Protein AF-A0A3B4ZI15-F1 (afdb_mon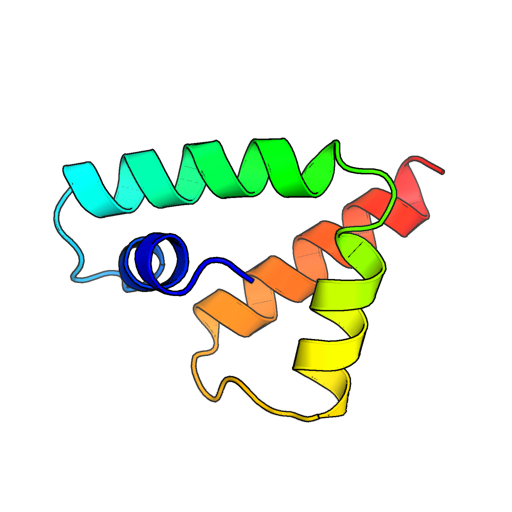omer_lite)

Secondary structure (DSSP, 8-state):
--HHHHGGGSTTS-HHHHHHHHHHHHHHHH-SSHHHHHHHHHHTT----HHHHHHHHHHHHHHHHH-

Foldseek 3Di:
DPVQLVQLLPPPDDPVSVVSVVVVLVVLLVDPCSLVVLVVCVVVVVDPDVSSVVSNVVSVVSVVVVD

Sequence (67 aa):
MDEQALLGLNPNADARYRQRAMAYFEQLKESQDAWEVCAEALAKGIYSDDHVKFFCFQVLEHQIRFR

pLDDT: mean 84.38, std 4.87, range [68.56, 91.56]

InterPro domains:
  IPR011989 Armadillo-like helical [G3DSA:1.25.10.10] (3-67)
  IPR016024 Armadillo-type fold [SSF48371] (4-66)
  IPR040017 Exportin-T [PTHR15952] (6-67)

Organism: NCBI:txid144197

Radius of gyration: 11.44 Å; chains: 1; bounding box: 24×25×28 Å

Structure (mmCIF, N/CA/C/O backbone):
data_AF-A0A3B4ZI15-F1
#
_entry.id   AF-A0A3B4ZI15-F1
#
loop_
_atom_site.group_PDB
_atom_site.id
_atom_site.type_symbol
_atom_site.label_atom_id
_atom_site.label_alt_id
_atom_site.label_comp_id
_atom_site.label_asym_id
_atom_site.label_entity_id
_atom_site.label_seq_id
_atom_site.pdbx_PDB_ins_code
_atom_site.Cartn_x
_atom_site.Cartn_y
_atom_site.Cartn_z
_atom_site.occupancy
_atom_site.B_iso_or_equiv
_atom_site.auth_seq_id
_atom_site.auth_comp_id
_atom_site.auth_asym_id
_atom_site.auth_atom_id
_atom_site.pdbx_PDB_model_num
ATOM 1 N N . MET A 1 1 ? -6.023 0.911 -5.324 1.00 72.38 1 MET A N 1
ATOM 2 C CA . MET A 1 1 ? -4.724 1.603 -5.156 1.00 72.38 1 MET A CA 1
ATOM 3 C C . MET A 1 1 ? -4.429 2.349 -6.454 1.00 72.38 1 MET A C 1
ATOM 5 O O . MET A 1 1 ? -4.777 1.813 -7.497 1.00 72.38 1 MET A O 1
ATOM 9 N N . ASP A 1 2 ? -3.877 3.564 -6.411 1.00 78.81 2 ASP A N 1
ATOM 10 C CA . ASP A 1 2 ? -3.516 4.327 -7.621 1.00 78.81 2 ASP A CA 1
ATOM 11 C C . ASP A 1 2 ? -2.251 3.737 -8.264 1.00 78.81 2 ASP A C 1
ATOM 13 O O . ASP A 1 2 ? -1.140 3.908 -7.760 1.00 78.81 2 ASP A O 1
ATOM 17 N N . GLU A 1 3 ? -2.423 3.037 -9.385 1.00 76.50 3 GLU A N 1
ATOM 18 C CA . GLU A 1 3 ? -1.343 2.356 -10.104 1.00 76.50 3 GLU A CA 1
ATOM 19 C C . GLU A 1 3 ? -0.268 3.321 -10.626 1.00 76.50 3 GLU A C 1
ATOM 21 O O . GLU A 1 3 ? 0.904 2.953 -10.700 1.00 76.50 3 GLU A O 1
ATOM 26 N N . GLN A 1 4 ? -0.616 4.578 -10.928 1.00 75.06 4 GLN A N 1
ATOM 27 C CA . GLN A 1 4 ? 0.368 5.568 -11.375 1.00 75.06 4 GLN A CA 1
ATOM 28 C C . GLN A 1 4 ? 1.277 6.028 -10.239 1.00 75.06 4 GLN A C 1
ATOM 30 O O . GLN A 1 4 ? 2.446 6.343 -10.473 1.00 75.06 4 GLN A O 1
ATOM 35 N N . ALA A 1 5 ? 0.761 6.061 -9.011 1.00 78.62 5 ALA A N 1
ATOM 36 C CA . ALA A 1 5 ? 1.579 6.323 -7.837 1.00 78.62 5 ALA A CA 1
ATOM 37 C C . ALA A 1 5 ? 2.500 5.132 -7.529 1.00 78.62 5 ALA A C 1
ATOM 39 O O . ALA A 1 5 ? 3.655 5.337 -7.163 1.00 78.62 5 ALA A O 1
ATOM 40 N N . LEU A 1 6 ? 2.042 3.896 -7.763 1.00 80.06 6 LEU A N 1
ATOM 41 C CA . LEU A 1 6 ? 2.866 2.695 -7.577 1.00 80.06 6 LEU A CA 1
ATOM 42 C C . LEU A 1 6 ? 4.088 2.658 -8.505 1.00 80.06 6 LEU A C 1
ATOM 44 O O . LEU A 1 6 ? 5.139 2.178 -8.092 1.00 80.06 6 LEU A O 1
ATOM 48 N N . LEU A 1 7 ? 4.009 3.233 -9.712 1.00 79.38 7 LEU A N 1
ATOM 49 C CA . LEU A 1 7 ? 5.168 3.338 -10.613 1.00 79.38 7 LEU A CA 1
ATOM 50 C C . LEU A 1 7 ? 6.344 4.088 -9.978 1.00 79.38 7 LEU A C 1
ATOM 52 O O . LEU A 1 7 ? 7.498 3.784 -10.270 1.00 79.38 7 LEU A O 1
ATOM 56 N N . GLY A 1 8 ? 6.068 5.048 -9.092 1.00 81.69 8 GLY A N 1
ATOM 57 C CA . GLY A 1 8 ? 7.105 5.792 -8.388 1.00 81.69 8 GLY A CA 1
ATOM 58 C C . GLY A 1 8 ? 7.753 5.038 -7.225 1.00 81.69 8 GLY A C 1
ATOM 59 O O . GLY A 1 8 ? 8.719 5.550 -6.674 1.00 81.69 8 GLY A O 1
ATOM 60 N N . LEU A 1 9 ? 7.271 3.845 -6.854 1.00 78.38 9 LEU A N 1
ATOM 61 C CA . LEU A 1 9 ? 7.955 2.969 -5.890 1.00 78.38 9 LEU A CA 1
ATOM 62 C C . LEU A 1 9 ? 9.120 2.203 -6.508 1.00 78.38 9 LEU A C 1
ATOM 64 O O . LEU A 1 9 ? 9.985 1.721 -5.779 1.00 78.38 9 LEU A O 1
ATOM 68 N N . ASN A 1 10 ? 9.161 2.102 -7.838 1.00 80.50 10 ASN A N 1
ATOM 69 C CA . ASN A 1 10 ? 10.283 1.484 -8.513 1.00 80.50 10 ASN A CA 1
ATOM 70 C C . ASN A 1 10 ? 11.543 2.341 -8.272 1.00 80.50 10 ASN A C 1
ATOM 72 O O . ASN A 1 10 ? 11.522 3.544 -8.553 1.00 80.50 10 ASN A O 1
ATOM 76 N N . PRO A 1 11 ? 12.659 1.764 -7.792 1.00 75.25 11 PRO A N 1
ATOM 77 C CA . PRO A 1 11 ? 13.890 2.514 -7.535 1.00 75.25 11 PRO A CA 1
ATOM 78 C C . PRO A 1 11 ? 14.463 3.195 -8.788 1.00 75.25 11 PRO A C 1
ATOM 80 O O . PRO A 1 11 ? 15.174 4.193 -8.671 1.00 75.25 11 PRO A O 1
ATOM 83 N N . ASN A 1 12 ? 14.109 2.709 -9.981 1.00 82.12 12 ASN A N 1
ATOM 84 C CA . ASN A 1 12 ? 14.498 3.298 -11.261 1.00 82.12 12 ASN A CA 1
ATOM 85 C C . ASN A 1 12 ? 13.534 4.395 -11.753 1.00 82.12 12 ASN A C 1
ATOM 87 O O . ASN A 1 12 ? 13.737 4.935 -12.838 1.00 82.12 12 ASN A O 1
ATOM 91 N N . ALA A 1 13 ? 12.479 4.726 -11.003 1.00 82.38 13 ALA A N 1
ATOM 92 C CA . ALA A 1 13 ? 11.518 5.744 -11.405 1.00 82.38 13 ALA A CA 1
ATOM 93 C C . ALA A 1 13 ? 12.102 7.163 -11.317 1.00 82.38 13 ALA A C 1
ATOM 95 O O . ALA A 1 13 ? 12.821 7.520 -10.369 1.00 82.38 13 ALA A O 1
ATOM 96 N N . ASP A 1 14 ? 11.727 8.012 -12.282 1.00 85.44 14 ASP A N 1
ATOM 97 C CA . ASP A 1 14 ? 12.135 9.417 -12.278 1.00 85.44 14 ASP A CA 1
ATOM 98 C C . ASP A 1 14 ? 11.749 10.102 -10.964 1.00 85.44 14 ASP A C 1
ATOM 100 O O . ASP A 1 14 ? 10.735 9.794 -10.331 1.00 85.44 14 ASP A O 1
ATOM 104 N N . ALA A 1 15 ? 12.540 11.105 -10.581 1.00 82.31 15 ALA A N 1
ATOM 105 C CA . ALA A 1 15 ? 12.346 11.853 -9.339 1.00 82.31 15 ALA A CA 1
ATOM 106 C C . ALA A 1 15 ? 10.917 12.413 -9.185 1.00 82.31 15 ALA A C 1
ATOM 108 O O . ALA A 1 15 ? 10.387 12.457 -8.076 1.00 82.31 15 ALA A O 1
ATOM 109 N N . ARG A 1 16 ? 10.266 12.781 -10.298 1.00 84.00 16 ARG A N 1
ATOM 110 C CA . ARG A 1 16 ? 8.878 13.272 -10.316 1.00 84.00 16 ARG A CA 1
ATOM 111 C C . ARG A 1 16 ? 7.863 12.190 -9.942 1.00 84.00 16 ARG A C 1
ATOM 113 O O . ARG A 1 16 ? 6.942 12.467 -9.178 1.00 84.00 16 ARG A O 1
ATOM 120 N N . TYR A 1 17 ? 8.037 10.967 -10.443 1.00 82.00 17 TYR A N 1
ATOM 121 C CA . TYR A 1 17 ? 7.169 9.844 -10.085 1.00 82.00 17 TYR A CA 1
ATOM 122 C C . TYR A 1 17 ? 7.397 9.423 -8.634 1.00 82.00 17 TYR A C 1
ATOM 124 O O . TYR A 1 17 ? 6.423 9.211 -7.919 1.00 82.00 17 TYR A O 1
ATOM 132 N N . ARG A 1 18 ? 8.650 9.421 -8.156 1.00 83.12 18 ARG A N 1
ATOM 133 C CA . ARG A 1 18 ? 8.972 9.164 -6.740 1.00 83.12 18 ARG A CA 1
ATOM 134 C C . ARG A 1 18 ? 8.316 10.164 -5.788 1.00 83.12 18 ARG A C 1
ATOM 136 O O . ARG A 1 18 ? 7.701 9.754 -4.809 1.00 83.12 18 ARG A O 1
ATOM 143 N N . GLN A 1 19 ? 8.391 11.464 -6.084 1.00 84.19 19 GLN A N 1
ATOM 144 C CA . GLN A 1 19 ? 7.724 12.488 -5.269 1.00 84.19 19 GLN A CA 1
ATOM 145 C C . GLN A 1 19 ? 6.206 12.313 -5.245 1.00 84.19 19 GLN A C 1
ATOM 147 O O . GLN A 1 19 ? 5.590 12.417 -4.186 1.00 84.19 19 GLN A O 1
ATOM 152 N N . ARG A 1 20 ? 5.601 12.030 -6.402 1.00 85.75 20 ARG A N 1
ATOM 153 C CA . ARG A 1 20 ? 4.157 11.799 -6.491 1.00 85.75 20 ARG A CA 1
ATOM 154 C C . ARG A 1 20 ? 3.732 10.566 -5.698 1.00 85.75 20 ARG A C 1
ATOM 156 O O . ARG A 1 20 ? 2.721 10.618 -5.006 1.00 85.75 20 ARG A O 1
ATOM 163 N N . ALA A 1 21 ? 4.519 9.498 -5.770 1.00 85.25 21 ALA A N 1
ATOM 164 C CA . ALA A 1 21 ? 4.301 8.284 -5.003 1.00 85.25 21 ALA A CA 1
ATOM 165 C C . ALA A 1 21 ? 4.358 8.576 -3.498 1.00 85.25 21 ALA A C 1
ATOM 167 O O . ALA A 1 21 ? 3.390 8.311 -2.796 1.00 85.25 21 ALA A O 1
ATOM 168 N N . MET A 1 22 ? 5.415 9.244 -3.019 1.00 82.75 22 MET A N 1
ATOM 169 C CA . MET A 1 22 ? 5.535 9.654 -1.612 1.00 82.75 22 MET A CA 1
ATOM 170 C C . MET A 1 22 ? 4.337 10.481 -1.125 1.00 82.75 22 MET A C 1
ATOM 172 O O . MET A 1 22 ? 3.798 10.199 -0.060 1.00 82.75 22 MET A O 1
ATOM 176 N N . ALA A 1 23 ? 3.884 11.464 -1.908 1.00 86.62 23 ALA A N 1
ATOM 177 C CA . ALA A 1 23 ? 2.734 12.288 -1.537 1.00 86.62 23 ALA A CA 1
ATOM 178 C C . ALA A 1 23 ? 1.430 11.475 -1.457 1.00 86.62 23 ALA A C 1
ATOM 180 O O . ALA A 1 23 ? 0.668 11.621 -0.504 1.00 86.62 23 ALA A O 1
ATOM 181 N N . TYR A 1 24 ? 1.191 10.593 -2.432 1.00 85.44 24 TYR A N 1
ATOM 182 C CA . TYR A 1 24 ? 0.043 9.683 -2.420 1.00 85.44 24 TYR A CA 1
ATOM 183 C C . TYR A 1 24 ? 0.077 8.736 -1.211 1.00 85.44 24 TYR A C 1
ATOM 185 O O . TYR A 1 24 ? -0.951 8.434 -0.608 1.00 85.44 24 TYR A O 1
ATOM 193 N N . PHE A 1 25 ? 1.268 8.296 -0.819 1.00 79.62 25 PHE A N 1
ATOM 194 C CA . PHE A 1 25 ? 1.454 7.378 0.294 1.00 79.62 25 PHE A CA 1
ATOM 195 C C . PHE A 1 25 ? 1.257 8.006 1.667 1.00 79.62 25 PHE A C 1
ATOM 197 O O . PHE A 1 25 ? 0.657 7.365 2.527 1.00 79.62 25 PHE A O 1
ATOM 204 N N . GLU A 1 26 ? 1.696 9.246 1.880 1.00 83.12 26 GLU A N 1
ATOM 205 C CA . GLU A 1 26 ? 1.363 9.953 3.122 1.00 83.12 26 GLU A CA 1
ATOM 206 C C . GLU A 1 26 ? -0.154 10.150 3.249 1.00 83.12 26 GLU A C 1
ATOM 208 O O . GLU A 1 26 ? -0.718 9.881 4.307 1.00 83.12 26 GLU A O 1
ATOM 213 N N . GLN A 1 27 ? -0.848 10.466 2.149 1.00 84.44 27 GLN A N 1
ATOM 214 C CA . GLN A 1 27 ? -2.315 10.541 2.150 1.00 84.44 27 GLN A CA 1
ATOM 215 C C . GLN A 1 27 ? -2.979 9.198 2.482 1.00 84.44 27 GLN A C 1
ATOM 217 O O . GLN A 1 27 ? -3.981 9.161 3.194 1.00 84.44 27 GLN A O 1
ATOM 222 N N . LEU A 1 28 ? -2.432 8.081 1.990 1.00 82.25 28 LEU A N 1
ATOM 223 C CA . LEU A 1 28 ? -2.941 6.750 2.326 1.00 82.25 28 LEU A CA 1
ATOM 224 C C . LEU A 1 28 ? -2.742 6.409 3.807 1.00 82.25 28 LEU A C 1
ATOM 226 O O . LEU A 1 28 ? -3.609 5.771 4.387 1.00 82.25 28 LEU A O 1
ATOM 230 N N . LYS A 1 29 ? -1.647 6.836 4.439 1.00 80.06 29 LYS A N 1
ATOM 231 C CA . LYS A 1 29 ? -1.417 6.577 5.872 1.00 80.06 29 LYS A CA 1
ATOM 232 C C . LYS A 1 29 ? -2.403 7.332 6.767 1.00 80.06 29 LYS A C 1
ATOM 234 O O . LYS A 1 29 ? -2.799 6.804 7.799 1.00 80.06 29 LYS A O 1
ATOM 239 N N . GLU A 1 30 ? -2.824 8.528 6.360 1.00 81.31 30 GLU A N 1
ATOM 240 C CA . GLU A 1 30 ? -3.829 9.325 7.081 1.00 81.31 30 GLU A CA 1
ATOM 241 C C . GLU A 1 30 ? -5.276 8.886 6.792 1.00 81.31 30 GLU A C 1
ATOM 243 O O . GLU A 1 30 ? -6.199 9.190 7.553 1.00 81.31 30 GLU A O 1
ATOM 248 N N . SER A 1 31 ? -5.496 8.164 5.692 1.00 83.94 31 SER A N 1
ATOM 249 C CA . SER A 1 31 ? -6.821 7.719 5.268 1.00 83.94 31 SER A CA 1
ATOM 250 C C . SER A 1 31 ? -7.374 6.599 6.155 1.00 83.94 31 SER A C 1
ATOM 252 O O . SER A 1 31 ? -6.683 5.657 6.538 1.00 83.94 31 SER A O 1
ATOM 254 N N . GLN A 1 32 ? -8.674 6.677 6.452 1.00 78.06 32 GLN A N 1
ATOM 255 C CA . GLN A 1 32 ? -9.345 5.779 7.390 1.00 78.06 32 GLN A CA 1
ATOM 256 C C . GLN A 1 32 ? -9.528 4.349 6.886 1.00 78.06 32 GLN A C 1
ATOM 258 O O . GLN A 1 32 ? -9.532 3.439 7.720 1.00 78.06 32 GLN A O 1
ATOM 263 N N . ASP A 1 33 ? -9.542 4.174 5.566 1.00 86.12 33 ASP A N 1
ATOM 264 C CA . ASP A 1 33 ? -9.919 2.926 4.894 1.00 86.12 33 ASP A CA 1
ATOM 265 C C . ASP A 1 33 ? -8.784 2.386 4.003 1.00 86.12 33 ASP A C 1
ATOM 267 O O . ASP A 1 33 ? -8.839 1.279 3.471 1.00 86.12 33 ASP A O 1
ATOM 271 N N . ALA A 1 34 ? -7.701 3.149 3.847 1.00 84.44 34 ALA A N 1
ATOM 272 C CA . ALA A 1 34 ? -6.555 2.778 3.019 1.00 84.44 34 ALA A CA 1
ATOM 273 C C . ALA A 1 34 ? -5.846 1.497 3.476 1.00 84.44 34 ALA A C 1
ATOM 275 O O . ALA A 1 34 ? -5.270 0.774 2.657 1.00 84.44 34 ALA A O 1
ATOM 276 N N . TRP A 1 35 ? -5.900 1.203 4.776 1.00 87.88 35 TRP A N 1
ATOM 277 C CA . TRP A 1 35 ? -5.365 -0.031 5.337 1.00 87.88 35 TRP A CA 1
ATOM 278 C C . TRP A 1 35 ? -6.106 -1.266 4.803 1.00 87.88 35 TRP A C 1
ATOM 280 O O . TRP A 1 35 ? -5.452 -2.274 4.553 1.00 87.88 35 TRP A O 1
ATOM 290 N N . GLU A 1 36 ? -7.419 -1.190 4.545 1.00 90.38 36 GLU A N 1
ATOM 291 C CA . GLU A 1 36 ? -8.193 -2.307 3.981 1.00 90.38 36 GLU A CA 1
ATOM 292 C C . GLU A 1 36 ? -7.717 -2.623 2.567 1.00 90.38 36 GLU A C 1
ATOM 294 O O . GLU A 1 36 ? -7.450 -3.775 2.234 1.00 90.38 36 GLU A O 1
ATOM 299 N N . VAL A 1 37 ? -7.504 -1.580 1.761 1.00 87.81 37 VAL A N 1
ATOM 300 C CA . VAL A 1 37 ? -6.981 -1.710 0.395 1.00 87.81 37 VAL A CA 1
ATOM 301 C C . VAL A 1 37 ? -5.580 -2.333 0.400 1.00 87.81 37 VAL A C 1
ATOM 303 O O . VAL A 1 37 ? -5.268 -3.161 -0.458 1.00 87.81 37 VAL A O 1
ATOM 306 N N . CYS A 1 38 ? -4.732 -1.965 1.365 1.00 90.06 38 CYS A N 1
ATOM 307 C CA . CYS A 1 38 ? -3.396 -2.545 1.530 1.00 90.06 38 CYS A CA 1
ATOM 308 C C . CYS A 1 38 ? -3.452 -4.004 2.011 1.00 90.06 38 CYS A C 1
ATOM 310 O O . CYS A 1 38 ? -2.736 -4.851 1.475 1.00 90.06 38 CYS A O 1
ATOM 312 N N . ALA A 1 39 ? -4.319 -4.317 2.978 1.00 90.50 39 ALA A N 1
ATOM 313 C CA . ALA A 1 39 ? -4.531 -5.675 3.477 1.00 90.50 39 ALA A CA 1
ATOM 314 C C . ALA A 1 39 ? -5.041 -6.603 2.370 1.00 90.50 39 ALA A C 1
ATOM 316 O O . ALA A 1 39 ? -4.513 -7.698 2.183 1.00 90.50 39 ALA A O 1
ATOM 317 N N . GLU A 1 40 ? -6.033 -6.152 1.605 1.00 90.88 40 GLU A N 1
ATOM 318 C CA . GLU A 1 40 ? -6.625 -6.923 0.519 1.00 90.88 40 GLU A CA 1
ATOM 319 C C . GLU A 1 40 ? -5.620 -7.154 -0.617 1.00 90.88 40 GLU A C 1
ATOM 321 O O . GLU A 1 40 ? -5.519 -8.268 -1.135 1.00 90.88 40 GLU A O 1
ATOM 326 N N . ALA A 1 41 ? -4.823 -6.138 -0.966 1.00 88.50 41 ALA A N 1
ATOM 327 C CA . ALA A 1 41 ? -3.773 -6.259 -1.973 1.00 88.50 41 ALA A CA 1
ATOM 328 C C . ALA A 1 41 ? -2.698 -7.288 -1.587 1.00 88.50 41 ALA A C 1
ATOM 330 O O . ALA A 1 41 ? -2.271 -8.076 -2.437 1.00 88.50 41 ALA A O 1
ATOM 331 N N . LEU A 1 42 ? -2.293 -7.305 -0.313 1.00 90.56 42 LEU A N 1
ATOM 332 C CA . LEU A 1 42 ? -1.354 -8.289 0.227 1.00 90.56 42 LEU A CA 1
ATOM 333 C C . LEU A 1 42 ? -1.966 -9.694 0.261 1.00 90.56 42 LEU A C 1
ATOM 335 O O . LEU A 1 42 ? -1.334 -10.642 -0.200 1.00 90.56 42 LEU A O 1
ATOM 339 N N . ALA A 1 43 ? -3.202 -9.831 0.750 1.00 91.56 43 ALA A N 1
ATOM 340 C CA . ALA A 1 43 ? -3.888 -11.118 0.869 1.00 91.56 43 ALA A CA 1
ATOM 341 C C . ALA A 1 43 ? -4.150 -11.776 -0.494 1.00 91.56 43 ALA A C 1
ATOM 343 O O . ALA A 1 43 ? -3.992 -12.986 -0.644 1.00 91.56 43 ALA A O 1
ATOM 344 N N . LYS A 1 44 ? -4.520 -10.979 -1.502 1.00 89.50 44 LYS A N 1
ATOM 345 C CA . LYS A 1 44 ? -4.732 -11.449 -2.878 1.00 89.50 44 LYS A CA 1
ATOM 346 C C . LYS A 1 44 ? -3.427 -11.642 -3.656 1.00 89.50 44 LYS A C 1
ATOM 348 O O . LYS A 1 44 ? -3.470 -12.175 -4.760 1.00 89.50 44 LYS A O 1
ATOM 353 N N . GLY A 1 45 ? -2.287 -11.195 -3.119 1.00 86.44 45 GLY A N 1
ATOM 354 C CA . GLY A 1 45 ? -0.995 -11.268 -3.803 1.00 86.44 45 GLY A CA 1
ATOM 355 C C . GLY A 1 45 ? -0.982 -10.526 -5.142 1.00 86.44 45 GLY A C 1
ATOM 356 O O . GLY A 1 45 ? -0.305 -10.962 -6.069 1.00 86.44 45 GLY A O 1
ATOM 357 N N . ILE A 1 46 ? -1.750 -9.433 -5.259 1.00 83.00 46 ILE A N 1
ATOM 358 C CA . ILE A 1 46 ? -1.970 -8.717 -6.533 1.00 83.00 46 ILE A CA 1
ATOM 359 C C . ILE A 1 46 ? -0.656 -8.131 -7.061 1.00 83.00 46 ILE A C 1
ATOM 361 O O . ILE A 1 46 ? -0.424 -8.091 -8.266 1.00 83.00 46 ILE A O 1
ATOM 365 N N . TYR A 1 47 ? 0.216 -7.696 -6.150 1.00 82.12 47 TYR A N 1
ATOM 366 C CA . TYR A 1 47 ? 1.495 -7.089 -6.486 1.00 82.12 47 TYR A CA 1
ATOM 367 C C . TYR A 1 47 ? 2.644 -8.040 -6.165 1.00 82.12 47 TYR A C 1
ATOM 369 O O . TYR A 1 47 ? 2.829 -8.458 -5.021 1.00 82.12 47 TYR A O 1
ATOM 377 N N . SER A 1 48 ? 3.453 -8.348 -7.179 1.00 80.50 48 SER A N 1
ATOM 378 C CA . SER A 1 48 ? 4.697 -9.102 -7.013 1.00 80.50 48 SER A CA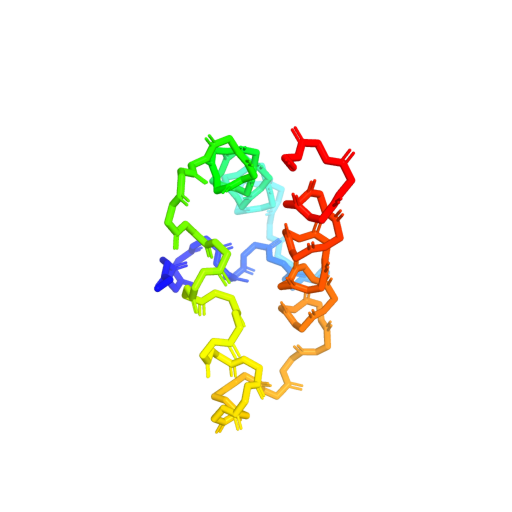 1
ATOM 379 C C . SER A 1 48 ? 5.861 -8.226 -6.543 1.00 80.50 48 SER A C 1
ATOM 381 O O . SER A 1 48 ? 6.797 -8.767 -5.963 1.00 80.50 48 SER A O 1
ATOM 383 N N . ASP A 1 49 ? 5.792 -6.909 -6.767 1.00 84.94 49 ASP A N 1
ATOM 384 C CA . ASP A 1 49 ? 6.833 -5.940 -6.402 1.00 84.94 49 ASP A CA 1
ATOM 385 C C . ASP A 1 49 ? 6.954 -5.788 -4.879 1.00 84.94 49 ASP A C 1
ATOM 387 O O . ASP A 1 49 ? 5.996 -5.432 -4.185 1.00 84.94 49 ASP A O 1
ATOM 391 N N . ASP A 1 50 ? 8.150 -6.047 -4.359 1.00 87.56 50 ASP A N 1
ATOM 392 C CA . ASP A 1 50 ? 8.426 -6.010 -2.927 1.00 87.56 50 ASP A CA 1
ATOM 393 C C . ASP A 1 50 ? 8.356 -4.596 -2.337 1.00 87.56 50 ASP A C 1
ATOM 395 O O . ASP A 1 50 ? 8.016 -4.458 -1.164 1.00 87.56 50 ASP A O 1
ATOM 399 N N . HIS A 1 51 ? 8.571 -3.538 -3.127 1.00 85.69 51 HIS A N 1
ATOM 400 C CA . HIS A 1 51 ? 8.412 -2.157 -2.657 1.00 85.69 51 HIS A CA 1
ATOM 401 C C . HIS A 1 51 ? 6.939 -1.830 -2.407 1.00 85.69 51 HIS A C 1
ATOM 403 O O . HIS A 1 51 ? 6.6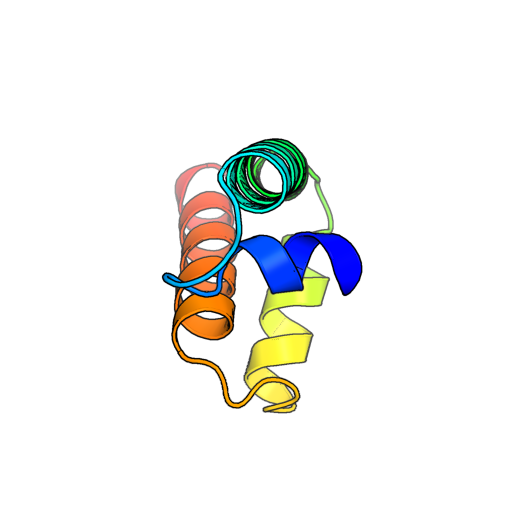05 -1.174 -1.420 1.00 85.69 51 HIS A O 1
ATOM 409 N N . VAL A 1 52 ? 6.046 -2.339 -3.262 1.00 86.50 52 VAL A N 1
ATOM 410 C CA . VAL A 1 52 ? 4.595 -2.185 -3.084 1.00 86.50 52 VAL A CA 1
ATOM 411 C C . VAL A 1 52 ? 4.127 -2.957 -1.853 1.00 86.50 52 VAL A C 1
ATOM 413 O O . VAL A 1 52 ? 3.362 -2.423 -1.049 1.00 86.50 52 VAL A O 1
ATOM 416 N N . LYS A 1 53 ? 4.624 -4.185 -1.650 1.00 89.88 53 LYS A N 1
ATOM 417 C CA . LYS A 1 53 ? 4.307 -4.977 -0.450 1.00 89.88 53 LYS A CA 1
ATOM 418 C C . LYS A 1 53 ? 4.819 -4.307 0.819 1.00 89.88 53 LYS A C 1
ATOM 420 O O . LYS A 1 53 ? 4.061 -4.166 1.773 1.00 89.88 53 LYS A O 1
ATOM 425 N N . PHE A 1 54 ? 6.081 -3.874 0.821 1.00 89.38 54 PHE A N 1
ATOM 426 C CA . PHE A 1 54 ? 6.689 -3.172 1.949 1.00 89.38 54 PHE A CA 1
ATOM 427 C C . PHE A 1 54 ? 5.865 -1.946 2.332 1.00 89.38 54 PHE A C 1
ATOM 429 O O . PHE A 1 54 ? 5.538 -1.764 3.501 1.00 89.38 54 PHE A O 1
ATOM 436 N N . PHE A 1 55 ? 5.440 -1.164 1.341 1.00 86.88 55 PHE A N 1
ATOM 437 C CA . PHE A 1 55 ? 4.567 -0.027 1.579 1.00 86.88 55 PHE A CA 1
ATOM 438 C C . PHE A 1 55 ? 3.218 -0.430 2.198 1.00 86.88 55 PHE A C 1
ATOM 440 O O . PHE A 1 55 ? 2.800 0.149 3.200 1.00 86.88 55 PHE A O 1
ATOM 447 N N . CYS A 1 56 ? 2.550 -1.451 1.654 1.00 90.44 56 CYS A N 1
ATOM 448 C CA . CYS A 1 56 ? 1.292 -1.944 2.219 1.00 90.44 56 CYS A CA 1
ATOM 449 C C . CYS A 1 56 ? 1.460 -2.362 3.689 1.00 90.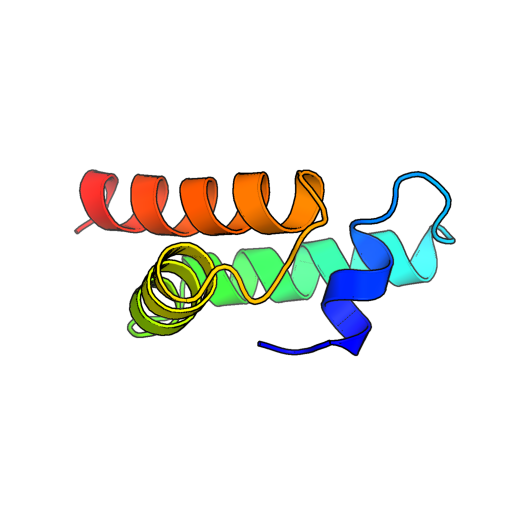44 56 CYS A C 1
ATOM 451 O O . CYS A 1 56 ? 0.598 -2.063 4.515 1.00 90.44 56 CYS A O 1
ATOM 453 N N . PHE A 1 57 ? 2.589 -2.988 4.040 1.00 91.19 57 PHE A N 1
ATOM 454 C CA . PHE A 1 57 ? 2.912 -3.301 5.432 1.00 91.19 57 PHE A CA 1
ATOM 455 C C . PHE A 1 57 ? 3.106 -2.049 6.293 1.00 91.19 57 PHE A C 1
ATOM 457 O O . PHE A 1 57 ? 2.640 -2.042 7.427 1.00 91.19 57 PHE A O 1
ATOM 464 N N . GLN A 1 58 ? 3.722 -0.981 5.777 1.00 89.00 58 GLN A N 1
ATOM 465 C CA . GLN A 1 58 ? 3.868 0.279 6.519 1.00 89.00 58 GLN A CA 1
ATOM 466 C C . GLN A 1 58 ? 2.521 0.944 6.827 1.00 89.00 58 GLN A C 1
ATOM 468 O O . GLN A 1 58 ? 2.340 1.478 7.921 1.00 89.00 58 GLN A O 1
ATOM 473 N N . VAL A 1 59 ? 1.564 0.904 5.893 1.00 89.12 59 VAL A N 1
ATOM 474 C CA . VAL A 1 59 ? 0.204 1.422 6.132 1.00 89.12 59 VAL A CA 1
ATOM 475 C C . VAL A 1 59 ? -0.492 0.612 7.226 1.00 89.12 59 VAL A C 1
ATOM 477 O O . VAL A 1 59 ? -1.085 1.188 8.135 1.00 89.12 59 VAL A O 1
ATOM 480 N N . LEU A 1 60 ? -0.377 -0.719 7.181 1.00 90.62 60 LEU A N 1
ATOM 481 C CA . LEU A 1 60 ? -0.944 -1.597 8.208 1.00 90.62 60 LEU A CA 1
ATOM 482 C C . LEU A 1 60 ? -0.287 -1.391 9.578 1.00 90.62 60 LEU A C 1
ATOM 484 O O . LEU A 1 60 ? -0.984 -1.305 10.585 1.00 90.62 60 LEU A O 1
ATOM 488 N N . GLU A 1 61 ? 1.041 -1.274 9.623 1.00 91.12 61 GLU A N 1
ATOM 489 C CA . GLU A 1 61 ? 1.788 -0.978 10.848 1.00 91.12 61 GLU A CA 1
ATOM 490 C C . GLU A 1 61 ? 1.343 0.359 11.452 1.00 91.12 61 GLU A C 1
ATOM 492 O O . GLU A 1 61 ? 1.119 0.440 12.660 1.00 91.12 61 GLU A O 1
ATOM 497 N N . HIS A 1 62 ? 1.187 1.397 10.623 1.00 87.75 62 HIS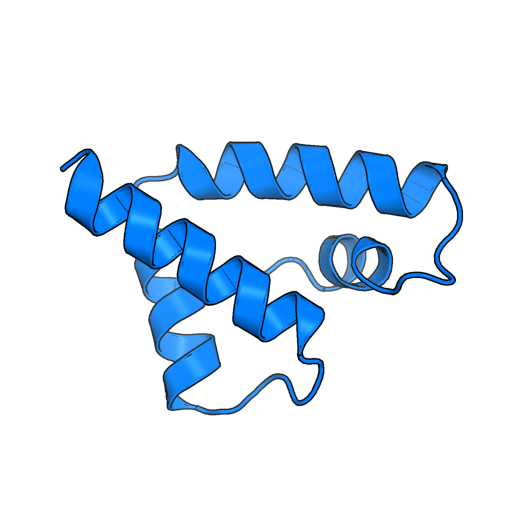 A N 1
ATOM 498 C CA . HIS A 1 62 ? 0.706 2.700 11.073 1.00 87.75 62 HIS A CA 1
ATOM 499 C C . HIS A 1 62 ? -0.709 2.601 11.648 1.00 87.75 62 HIS A C 1
ATOM 501 O O . HIS A 1 62 ? -0.948 3.082 12.753 1.00 87.75 62 HIS A O 1
ATOM 507 N N . GLN A 1 63 ? -1.618 1.911 10.956 1.00 86.19 63 GLN A N 1
ATOM 508 C CA . GLN A 1 63 ? -2.985 1.718 11.432 1.00 86.19 63 GLN A CA 1
ATOM 509 C C . GLN A 1 63 ? -3.026 1.038 12.804 1.00 86.19 63 GLN A C 1
ATOM 511 O O . GLN A 1 63 ? -3.720 1.516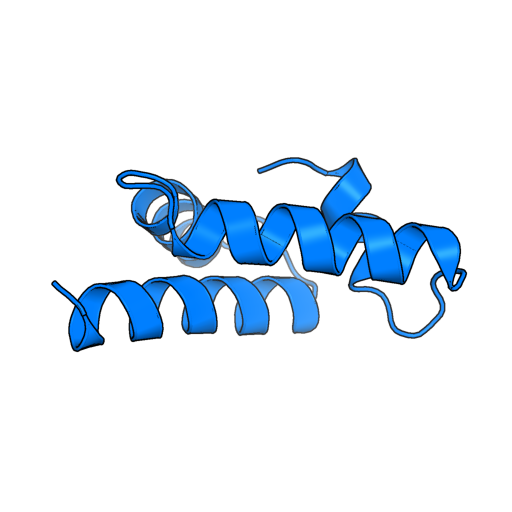 13.688 1.00 86.19 63 GLN A O 1
ATOM 516 N N . ILE A 1 64 ? -2.261 -0.040 13.002 1.00 87.75 64 ILE A N 1
ATOM 517 C CA . ILE A 1 64 ? -2.228 -0.782 14.275 1.00 87.75 64 ILE A CA 1
ATOM 518 C C . ILE A 1 64 ? -1.584 0.043 15.400 1.00 87.75 64 ILE A C 1
ATOM 520 O O . ILE A 1 64 ? -1.903 -0.144 16.571 1.00 87.75 64 ILE A O 1
ATOM 524 N N . ARG A 1 65 ? -0.626 0.919 15.076 1.00 87.62 65 ARG A N 1
ATOM 525 C CA . ARG A 1 65 ? 0.082 1.725 16.083 1.00 87.62 65 ARG A CA 1
ATOM 526 C C . ARG A 1 65 ? -0.666 2.979 16.511 1.00 87.62 65 ARG A C 1
ATOM 528 O O . ARG A 1 65 ? -0.479 3.414 17.644 1.00 87.62 65 ARG A O 1
ATOM 535 N N . PHE A 1 66 ? -1.416 3.596 15.604 1.00 82.44 66 PHE A N 1
ATOM 536 C CA . PHE A 1 66 ? -2.009 4.918 15.816 1.00 82.44 66 PHE A CA 1
ATOM 537 C C . PHE A 1 66 ? -3.543 4.899 15.909 1.00 82.44 66 PHE A C 1
ATOM 539 O O . PHE A 1 66 ? -4.139 5.960 16.103 1.00 82.44 66 PHE A O 1
ATOM 546 N N . ARG A 1 67 ? -4.179 3.724 15.823 1.00 68.56 67 ARG A N 1
ATOM 547 C CA . ARG A 1 67 ? -5.605 3.513 16.108 1.00 68.56 67 ARG A CA 1
ATOM 548 C C . ARG A 1 67 ? -5.823 2.338 17.041 1.00 68.56 67 ARG A C 1
ATOM 550 O O . ARG A 1 67 ? -6.785 2.434 17.832 1.00 68.56 67 ARG A O 1
#